Protein AF-A0A7C2L1V1-F1 (afdb_monomer)

pLDDT: mean 82.38, std 18.11, range [38.19, 98.12]

Foldseek 3Di:
DDDDDDDDDDPPPPPPPPDPPVNVVVVVVVVVVVVVVVVVVVVVVVVVVVVVVVVVVVVVVVVVVVVVVVVVVVVVVVVVVVVVVVVVLVVLVVVLVVCVPDPPHCPDPVSVVSVVVSVVSQVVCVVVVHDDDDDPD

Mean predicted aligned error: 13.42 Å

Sequence (137 aa):
MIEREDRPSAERSEELAPVRPAETARALSELAHLTAEVEQLRRELAAEHRRYLRALADFDNYRKRIERELSERVREGVRKVLLDVLQVLDAFEHVLGLEKERTEPATSPTGEALQLIHRQLVRLLEACGVRPYESLG

Secondary structure (DSSP, 8-state):
--------------------HHHHHHHHHHHHHHHHHHHHHHHHHHHHHHHHHHHHHHHHHHHHHHHHHHHHHHHHHHHHHHHHHHHHHHHHHHHHHHHHTSSS-S--HHHHHHHHHHHHHHHHHHHTT--------

Structure (mmCIF, N/CA/C/O backbone):
data_AF-A0A7C2L1V1-F1
#
_entry.id   AF-A0A7C2L1V1-F1
#
loop_
_atom_site.group_PDB
_atom_site.id
_atom_site.type_symbol
_atom_site.label_atom_id
_atom_site.label_alt_id
_atom_site.label_comp_id
_atom_site.label_asym_id
_atom_site.label_entity_id
_atom_site.label_seq_id
_atom_site.pdbx_PDB_ins_code
_atom_site.Cartn_x
_atom_site.Cartn_y
_atom_site.Cartn_z
_atom_site.occupancy
_atom_site.B_iso_or_equiv
_atom_site.auth_seq_id
_atom_site.auth_comp_id
_atom_site.auth_asym_id
_atom_site.auth_atom_id
_atom_site.pdbx_PDB_model_num
ATOM 1 N N . MET A 1 1 ? -86.665 -17.701 40.797 1.00 42.28 1 MET A N 1
ATOM 2 C CA . MET A 1 1 ? -86.710 -19.143 41.118 1.00 42.28 1 MET A CA 1
ATOM 3 C C . MET A 1 1 ? -85.576 -19.771 40.322 1.00 42.28 1 MET A C 1
ATOM 5 O O . MET A 1 1 ? -85.678 -19.821 39.110 1.00 42.28 1 MET A O 1
ATOM 9 N N . ILE A 1 2 ? -84.405 -20.056 40.880 1.00 38.19 2 ILE A N 1
ATOM 10 C CA . ILE A 1 2 ? -84.131 -20.805 42.112 1.00 38.19 2 ILE A CA 1
ATOM 11 C C . ILE A 1 2 ? -82.950 -20.160 42.860 1.00 38.19 2 ILE A C 1
ATOM 13 O O . ILE A 1 2 ? -81.931 -19.834 42.258 1.00 38.19 2 ILE A O 1
ATOM 17 N N . GLU A 1 3 ? -83.135 -19.974 44.164 1.00 43.78 3 GLU A N 1
ATOM 18 C CA . GLU A 1 3 ? -82.124 -19.622 45.164 1.00 43.78 3 GLU A CA 1
ATOM 19 C C . GLU A 1 3 ? -81.178 -20.803 45.404 1.00 43.78 3 GLU A C 1
ATOM 21 O O . GLU A 1 3 ? -81.660 -21.931 45.495 1.00 43.78 3 GLU A O 1
ATOM 26 N N . ARG A 1 4 ? -79.880 -20.540 45.599 1.00 42.12 4 ARG A N 1
ATOM 27 C CA . ARG A 1 4 ? -79.045 -21.233 46.597 1.00 42.12 4 ARG A CA 1
ATOM 28 C C . ARG A 1 4 ? -77.939 -20.294 47.073 1.00 42.12 4 ARG A C 1
ATOM 30 O O . ARG A 1 4 ? -77.013 -19.985 46.329 1.00 42.12 4 ARG A O 1
ATOM 37 N N . GLU A 1 5 ? -78.078 -19.839 48.312 1.00 47.03 5 GLU A N 1
ATOM 38 C CA . GLU A 1 5 ? -76.952 -19.433 49.145 1.00 47.03 5 GLU A CA 1
ATOM 39 C C . GLU A 1 5 ? -76.066 -20.651 49.425 1.00 47.03 5 GLU A C 1
ATOM 41 O O . GLU A 1 5 ? -76.573 -21.717 49.761 1.00 47.03 5 GLU A O 1
ATOM 46 N N . ASP A 1 6 ? -74.754 -20.460 49.323 1.00 41.16 6 ASP A N 1
ATOM 47 C CA . ASP A 1 6 ? -73.776 -21.119 50.190 1.00 41.16 6 ASP A CA 1
ATOM 48 C C . ASP A 1 6 ? -72.521 -20.227 50.232 1.00 41.16 6 ASP A C 1
ATOM 50 O O . ASP A 1 6 ? -71.749 -20.127 49.277 1.00 41.16 6 ASP A O 1
ATOM 54 N N . ARG A 1 7 ? -72.353 -19.495 51.337 1.00 42.66 7 ARG A N 1
ATOM 55 C CA . ARG A 1 7 ? -71.065 -18.920 51.770 1.00 4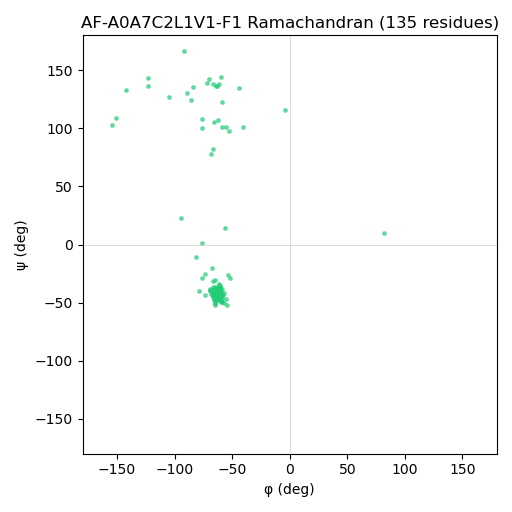2.66 7 ARG A CA 1
ATOM 56 C C . ARG A 1 7 ? -70.398 -19.943 52.707 1.00 42.66 7 ARG A C 1
ATOM 58 O O . ARG A 1 7 ? -71.124 -20.704 53.336 1.00 42.66 7 ARG A O 1
ATOM 65 N N . PRO A 1 8 ? -69.104 -19.831 53.048 1.00 45.28 8 PRO A N 1
ATOM 66 C CA . PRO A 1 8 ? -67.942 -19.370 52.293 1.00 45.28 8 PRO A CA 1
ATOM 67 C C . PRO A 1 8 ? -66.861 -20.479 52.279 1.00 45.28 8 PRO A C 1
ATOM 69 O O . PRO A 1 8 ? -66.557 -21.075 53.311 1.00 45.28 8 PRO A O 1
ATOM 72 N N . SER A 1 9 ? -66.220 -20.762 51.141 1.00 40.91 9 SER A N 1
ATOM 73 C CA . SER A 1 9 ? -65.022 -21.614 51.176 1.00 40.91 9 SER A CA 1
ATOM 74 C C . SER A 1 9 ? -63.865 -20.779 51.708 1.00 40.91 9 SER A C 1
ATOM 76 O O . SER A 1 9 ? -63.320 -19.950 50.985 1.00 40.91 9 SER A O 1
ATOM 78 N N . ALA A 1 10 ? -63.593 -20.991 52.995 1.00 43.19 10 ALA A N 1
ATOM 79 C CA . ALA A 1 10 ? -62.423 -20.610 53.766 1.00 43.19 10 ALA A CA 1
ATOM 80 C C . ALA A 1 10 ? -61.308 -19.950 52.947 1.00 43.19 10 ALA A C 1
ATOM 82 O O . ALA A 1 10 ? -60.665 -20.581 52.103 1.00 43.19 10 ALA A O 1
ATOM 83 N N . GLU A 1 11 ? -61.063 -18.688 53.282 1.00 39.22 11 GLU A N 1
ATOM 84 C CA . GLU A 1 11 ? -59.779 -18.026 53.135 1.00 39.22 11 GLU A CA 1
ATOM 85 C C . GLU A 1 11 ? -58.678 -19.019 53.537 1.00 39.22 11 GLU A C 1
ATOM 87 O O . GLU A 1 11 ? -58.411 -19.255 54.715 1.00 39.22 11 GLU A O 1
ATOM 92 N N . ARG A 1 12 ? -58.022 -19.631 52.546 1.00 41.59 12 ARG A N 1
ATOM 93 C CA . ARG A 1 12 ? -56.638 -20.064 52.710 1.00 41.59 12 ARG A CA 1
ATOM 94 C C . ARG A 1 12 ? -55.832 -18.778 52.798 1.00 41.59 12 ARG A C 1
ATOM 96 O O . ARG A 1 12 ? -55.239 -18.336 51.820 1.00 41.59 12 ARG A O 1
ATOM 103 N N . SER A 1 13 ? -55.876 -18.158 53.970 1.00 42.28 13 SER A N 1
ATOM 104 C CA . SER A 1 13 ? -54.805 -17.293 54.419 1.00 42.28 13 SER A CA 1
ATOM 105 C C . SER A 1 13 ? -53.553 -18.155 54.360 1.00 42.28 13 SER A C 1
ATOM 107 O O . SER A 1 13 ? -53.359 -19.048 55.184 1.00 42.28 13 SER A O 1
ATOM 109 N N . GLU A 1 14 ? -52.757 -17.957 53.311 1.00 47.28 14 GLU A N 1
ATOM 110 C CA . GLU A 1 14 ? -51.334 -18.239 53.365 1.00 47.28 14 GLU A CA 1
ATOM 111 C C . GLU A 1 14 ? -50.826 -17.483 54.586 1.00 47.28 14 GLU A C 1
ATOM 113 O O . GLU A 1 14 ? -50.645 -16.267 54.571 1.00 47.28 14 GLU A O 1
ATOM 118 N N . GLU A 1 15 ? -50.706 -18.204 55.692 1.00 43.44 15 GLU A N 1
ATOM 119 C CA . GLU A 1 15 ? -50.026 -17.739 56.880 1.00 43.44 15 GLU A CA 1
ATOM 120 C C . GLU A 1 15 ? -48.551 -17.611 56.489 1.00 43.44 15 GLU A C 1
ATOM 122 O O . GLU A 1 15 ? -47.744 -18.525 56.659 1.00 43.44 15 GLU A O 1
ATOM 127 N N . LEU A 1 16 ? -48.213 -16.481 55.858 1.00 55.53 16 LEU A N 1
ATOM 128 C CA . LEU A 1 16 ? -46.843 -16.021 55.747 1.00 55.53 16 LEU A CA 1
ATOM 129 C C . LEU A 1 16 ? -46.358 -15.854 57.181 1.00 55.53 16 LEU A C 1
ATOM 131 O O . LEU A 1 16 ? -46.686 -14.877 57.857 1.00 55.53 16 LEU A O 1
ATOM 135 N N . ALA A 1 17 ? -45.600 -16.847 57.644 1.00 58.44 17 ALA A N 1
ATOM 136 C CA . ALA A 1 17 ? -44.848 -16.765 58.879 1.00 58.44 17 ALA A CA 1
ATOM 137 C C . ALA A 1 17 ? -44.160 -15.388 58.943 1.00 58.44 17 ALA A C 1
ATOM 139 O O . ALA A 1 17 ? -43.599 -14.947 57.934 1.00 58.44 17 ALA A O 1
ATOM 140 N N . PRO A 1 18 ? -44.212 -14.682 60.086 1.00 55.50 18 PRO A N 1
ATOM 141 C CA . PRO A 1 18 ? -43.692 -13.329 60.173 1.00 55.50 18 PRO A CA 1
ATOM 142 C C . PRO A 1 18 ? -42.191 -13.367 59.893 1.00 55.50 18 PRO A C 1
ATOM 144 O O . PRO A 1 18 ? -41.406 -13.849 60.713 1.00 55.50 18 PRO A O 1
ATOM 147 N N . VAL A 1 19 ? -41.795 -12.882 58.713 1.00 58.12 19 VAL A N 1
ATOM 148 C CA . VAL A 1 19 ? -40.385 -12.749 58.345 1.00 58.12 19 VAL A CA 1
ATOM 149 C C . VAL A 1 19 ? -39.744 -11.846 59.388 1.00 58.12 19 VAL A C 1
ATOM 151 O O . VAL A 1 19 ? -40.211 -10.729 59.636 1.00 58.12 19 VAL A O 1
ATOM 154 N N . ARG A 1 20 ? -38.704 -12.344 60.058 1.00 73.25 20 ARG A N 1
ATOM 155 C CA . ARG A 1 20 ? -38.081 -11.598 61.150 1.00 73.25 20 ARG A CA 1
ATOM 156 C C . ARG A 1 20 ? -37.483 -10.303 60.583 1.00 73.25 20 ARG A C 1
ATOM 158 O O . ARG A 1 20 ? -36.788 -10.368 59.570 1.00 73.25 20 ARG A O 1
ATOM 165 N N . PRO A 1 21 ? -37.647 -9.142 61.245 1.00 72.56 21 PRO A N 1
ATOM 166 C CA . PRO A 1 21 ? -37.101 -7.858 60.778 1.00 72.56 21 PRO A CA 1
ATOM 167 C C . PRO A 1 21 ? -35.590 -7.883 60.482 1.00 72.56 21 PRO A C 1
ATOM 169 O O . PRO A 1 21 ? -35.089 -7.114 59.668 1.00 72.56 21 PRO A O 1
ATOM 172 N N . ALA A 1 22 ? -34.852 -8.781 61.141 1.00 73.88 22 ALA A N 1
ATOM 173 C CA . ALA A 1 22 ? -33.424 -8.985 60.921 1.00 73.88 22 ALA A CA 1
ATOM 174 C C . ALA A 1 22 ? -33.097 -9.764 59.629 1.00 73.88 22 ALA A C 1
ATOM 176 O O . ALA A 1 22 ? -32.034 -9.558 59.048 1.00 73.88 22 ALA A O 1
ATOM 177 N N . GLU A 1 23 ? -33.985 -10.649 59.172 1.00 75.56 23 GLU A N 1
ATOM 178 C CA . GLU A 1 23 ? -33.811 -11.436 57.942 1.00 75.56 23 GLU A CA 1
ATOM 179 C C . GLU A 1 23 ? -34.136 -10.594 56.703 1.00 75.56 23 GLU A C 1
ATOM 181 O O . GLU A 1 23 ? -33.375 -10.609 55.738 1.00 75.56 23 GLU A O 1
ATOM 186 N N . THR A 1 24 ? -35.185 -9.764 56.763 1.00 78.75 24 THR A N 1
ATOM 187 C CA . THR A 1 24 ? -35.488 -8.784 55.705 1.00 78.75 24 THR A CA 1
ATOM 188 C C . THR A 1 24 ? -34.391 -7.731 55.564 1.00 78.75 24 THR A C 1
ATOM 190 O O . THR A 1 24 ? -33.994 -7.415 54.445 1.00 78.75 24 THR A O 1
ATOM 193 N N . ALA A 1 25 ? -33.846 -7.220 56.672 1.00 82.69 25 ALA A N 1
ATOM 194 C CA . ALA A 1 25 ? -32.745 -6.256 56.636 1.00 82.69 25 ALA A CA 1
ATOM 195 C C . ALA A 1 25 ? -31.465 -6.838 56.005 1.00 82.69 25 ALA A C 1
ATOM 197 O O . ALA A 1 25 ? -30.799 -6.155 55.226 1.00 82.69 25 ALA A O 1
ATOM 198 N N . ARG A 1 26 ? -31.136 -8.108 56.290 1.00 86.19 26 ARG A N 1
ATOM 199 C CA . ARG A 1 26 ? -30.002 -8.806 55.657 1.00 86.19 26 ARG A CA 1
ATOM 200 C C . ARG A 1 26 ? -30.220 -9.018 54.161 1.00 86.19 26 ARG A C 1
ATOM 202 O O . ARG A 1 26 ? -29.340 -8.669 53.382 1.00 86.19 26 ARG A O 1
ATOM 209 N N . ALA A 1 27 ? -31.399 -9.493 53.760 1.00 87.38 27 ALA A N 1
ATOM 210 C CA . ALA A 1 27 ? -31.733 -9.693 52.350 1.00 87.38 27 ALA A CA 1
ATOM 211 C C . ALA A 1 27 ? -31.704 -8.378 51.547 1.00 87.38 27 ALA A C 1
ATOM 213 O O . ALA A 1 27 ? -31.201 -8.345 50.426 1.00 87.38 27 ALA A O 1
ATOM 214 N N . LEU A 1 28 ? -32.182 -7.270 52.127 1.00 89.00 28 LEU A N 1
ATOM 215 C CA . LEU A 1 28 ? -32.101 -5.942 51.505 1.00 89.00 28 LEU A CA 1
ATOM 216 C C . LEU A 1 28 ? -30.653 -5.452 51.368 1.00 89.00 28 LEU A C 1
ATOM 218 O O . LEU A 1 28 ? -30.307 -4.851 50.353 1.00 89.00 28 LEU A O 1
ATOM 222 N N . SER A 1 29 ? -29.803 -5.731 52.360 1.00 91.12 29 SER A N 1
ATOM 223 C CA . SER A 1 29 ? -28.371 -5.412 52.317 1.00 91.12 29 SER A CA 1
ATOM 224 C C . SER A 1 29 ? -27.636 -6.209 51.233 1.00 91.12 29 SER A C 1
ATOM 226 O O . SER A 1 29 ? -26.843 -5.641 50.485 1.00 91.12 29 SER A O 1
ATOM 228 N N . GLU A 1 30 ? -27.907 -7.510 51.113 1.00 92.50 30 GLU A N 1
ATOM 229 C CA . GLU A 1 30 ? -27.347 -8.360 50.053 1.00 92.50 30 GLU A CA 1
ATOM 230 C C . GLU A 1 30 ? -27.827 -7.930 48.665 1.00 92.50 30 GLU A C 1
ATOM 232 O O . GLU A 1 30 ? -27.020 -7.822 47.743 1.00 92.50 30 GLU A O 1
ATOM 237 N N . LEU A 1 31 ? -29.114 -7.600 48.518 1.00 92.75 31 LEU A N 1
ATOM 238 C CA . LEU A 1 31 ? -29.661 -7.080 47.266 1.00 92.75 31 LEU A CA 1
ATOM 239 C C . LEU A 1 31 ? -29.011 -5.740 46.883 1.00 92.75 31 LEU A C 1
ATOM 241 O O . LEU A 1 31 ? -28.674 -5.524 45.718 1.00 92.75 31 LEU A O 1
ATOM 245 N N . ALA A 1 32 ? -28.788 -4.848 47.852 1.00 93.50 32 ALA A N 1
ATOM 246 C CA . ALA A 1 32 ? -28.089 -3.583 47.626 1.00 93.50 32 ALA A CA 1
ATOM 247 C C . ALA A 1 32 ? -26.628 -3.801 47.189 1.00 93.50 32 ALA A C 1
ATOM 249 O O . ALA A 1 32 ? -26.152 -3.129 46.276 1.00 93.50 32 ALA A O 1
ATOM 250 N N . HIS A 1 33 ? -25.930 -4.773 47.783 1.00 94.44 33 HIS A N 1
ATOM 251 C CA . HIS A 1 33 ? -24.572 -5.135 47.374 1.00 94.44 33 HIS A CA 1
ATOM 252 C C . HIS A 1 33 ? -24.534 -5.711 45.951 1.00 94.44 33 HIS A C 1
ATOM 254 O O . HIS A 1 33 ? -23.776 -5.228 45.113 1.00 94.44 33 HIS A O 1
ATOM 260 N N . LEU A 1 34 ? -25.386 -6.697 45.645 1.00 94.94 34 LEU A N 1
ATOM 261 C CA . LEU A 1 34 ? -25.457 -7.313 44.314 1.00 94.94 34 LEU A CA 1
ATOM 262 C C . LEU A 1 34 ? -25.821 -6.296 43.228 1.00 94.94 34 LEU A C 1
ATOM 264 O O . LEU A 1 34 ? -25.265 -6.327 42.134 1.00 94.94 34 LEU A O 1
ATOM 268 N N . THR A 1 35 ? -26.746 -5.377 43.513 1.00 95.12 35 THR A N 1
ATOM 269 C CA . THR A 1 35 ? -27.120 -4.330 42.551 1.00 95.12 35 THR A CA 1
ATOM 270 C C . THR A 1 35 ? -25.976 -3.351 42.304 1.00 95.12 35 THR A C 1
ATOM 272 O O . THR A 1 35 ? -25.739 -2.988 41.152 1.00 95.12 35 THR A O 1
ATOM 275 N N . ALA A 1 36 ? -25.220 -2.977 43.339 1.00 95.88 36 ALA A N 1
ATOM 276 C CA . ALA A 1 36 ? -24.022 -2.157 43.182 1.00 95.88 36 ALA A CA 1
ATOM 277 C C . ALA A 1 36 ? -22.940 -2.867 42.346 1.00 95.88 36 ALA A C 1
ATOM 279 O O . ALA A 1 36 ? -22.366 -2.253 41.445 1.00 95.88 36 ALA A O 1
ATOM 280 N N . GLU A 1 37 ? -22.709 -4.158 42.589 1.00 96.44 37 GLU A N 1
ATOM 281 C CA . GLU A 1 37 ? -21.744 -4.972 41.842 1.00 96.44 37 GLU A CA 1
ATOM 282 C C . GLU A 1 37 ? -22.144 -5.123 40.366 1.00 96.44 37 GLU A C 1
ATOM 284 O O . GLU A 1 37 ? -21.326 -4.904 39.471 1.00 96.44 37 GLU A O 1
ATOM 289 N N . VAL A 1 38 ? -23.423 -5.396 40.085 1.00 97.19 38 VAL A N 1
ATOM 290 C CA . VAL A 1 38 ? -23.952 -5.465 38.713 1.00 97.19 38 VAL A CA 1
ATOM 291 C C . VAL A 1 38 ? -23.777 -4.135 37.984 1.00 97.19 38 VAL A C 1
ATOM 293 O O . VAL A 1 38 ? -23.366 -4.118 36.822 1.00 97.19 38 VAL A O 1
ATOM 296 N N . GLU A 1 39 ? -24.061 -3.012 38.642 1.00 96.88 39 GLU A N 1
ATOM 297 C CA . GLU A 1 39 ? -23.867 -1.691 38.043 1.00 96.88 39 GLU A CA 1
ATOM 298 C C . GLU A 1 39 ? -22.387 -1.378 37.794 1.00 96.88 39 GLU A C 1
ATOM 300 O O . GLU A 1 39 ? -22.048 -0.797 36.760 1.00 96.88 39 GLU A O 1
ATOM 305 N N . GLN A 1 40 ? -21.487 -1.804 38.681 1.00 97.19 40 GLN A N 1
ATOM 306 C CA . GLN A 1 40 ? -20.050 -1.673 38.461 1.00 97.19 40 GLN A CA 1
ATOM 307 C C . GLN A 1 40 ? -19.580 -2.510 37.262 1.00 97.19 40 GLN A C 1
ATOM 309 O O . GLN A 1 40 ? -18.968 -1.959 36.344 1.00 97.19 40 GLN A O 1
ATOM 314 N N . LEU A 1 41 ? -19.947 -3.792 37.200 1.00 97.31 41 LEU A N 1
ATOM 315 C CA . LEU A 1 41 ? -19.610 -4.677 36.080 1.00 97.31 41 LEU A CA 1
ATOM 316 C C . LEU A 1 41 ? -20.161 -4.152 34.747 1.00 97.31 41 LEU A C 1
ATOM 318 O O . LEU A 1 41 ? -19.477 -4.197 33.725 1.00 97.31 41 LEU A O 1
ATOM 322 N N . ARG A 1 42 ? -21.374 -3.584 34.740 1.00 97.06 42 ARG A N 1
ATOM 323 C CA . ARG A 1 42 ? -21.950 -2.937 33.547 1.00 97.06 42 ARG A CA 1
ATOM 324 C C . ARG A 1 42 ? -21.130 -1.735 33.089 1.00 97.06 42 ARG A C 1
ATOM 326 O O . ARG A 1 42 ? -20.937 -1.554 31.885 1.00 97.06 42 ARG A O 1
ATOM 333 N N . ARG A 1 43 ? -20.638 -0.911 34.019 1.00 97.69 43 ARG A N 1
ATOM 334 C CA . ARG A 1 43 ? -19.782 0.243 33.692 1.00 97.69 43 ARG A CA 1
ATOM 335 C C . ARG A 1 43 ? -18.441 -0.200 33.125 1.00 97.69 43 ARG A C 1
ATOM 337 O O . ARG A 1 43 ? -18.003 0.377 32.129 1.00 97.69 43 ARG A O 1
ATOM 344 N N . GLU A 1 44 ? -17.823 -1.210 33.726 1.00 97.50 44 GLU A N 1
ATOM 345 C CA . GLU A 1 44 ? -16.559 -1.792 33.267 1.00 97.50 44 GLU A CA 1
ATOM 346 C C . GLU A 1 44 ? -16.715 -2.407 31.873 1.00 97.50 44 GLU A C 1
ATOM 348 O O . GLU A 1 44 ? -15.960 -2.060 30.965 1.00 97.50 44 GLU A O 1
ATOM 353 N N . LEU A 1 45 ? -17.769 -3.199 31.649 1.00 97.56 45 LEU A N 1
ATOM 354 C CA . LEU A 1 45 ? -18.085 -3.771 30.340 1.00 97.56 45 LEU A CA 1
ATOM 355 C C . LEU A 1 45 ? -18.305 -2.683 29.282 1.00 97.56 45 LEU A C 1
ATOM 357 O O . LEU A 1 45 ? -17.773 -2.767 28.176 1.00 97.56 45 LEU A O 1
ATOM 361 N N . ALA A 1 46 ? -19.056 -1.631 29.615 1.00 97.75 46 ALA A N 1
ATOM 362 C CA . ALA A 1 46 ? -19.279 -0.520 28.699 1.00 97.75 46 ALA A CA 1
ATOM 363 C C . ALA A 1 46 ? -17.981 0.249 28.397 1.00 97.75 46 ALA A C 1
ATOM 365 O O . ALA A 1 46 ? -17.785 0.713 27.272 1.00 97.75 46 ALA A O 1
ATOM 366 N N . ALA A 1 47 ? -17.091 0.403 29.382 1.00 97.69 47 ALA A N 1
ATOM 367 C CA . ALA A 1 47 ? -15.787 1.027 29.191 1.00 97.69 47 ALA A CA 1
ATOM 368 C C . ALA A 1 47 ? -14.886 0.183 28.286 1.00 97.69 47 ALA A C 1
ATOM 370 O O . ALA A 1 47 ? -14.303 0.724 27.343 1.00 97.69 47 ALA A O 1
ATOM 371 N N . GLU A 1 48 ? -14.830 -1.125 28.512 1.00 97.81 48 GLU A N 1
ATOM 372 C CA . GLU A 1 48 ? -14.004 -2.027 27.719 1.00 97.81 48 GLU A CA 1
ATOM 373 C C . GLU A 1 48 ? -14.540 -2.169 26.292 1.00 97.81 48 GLU A C 1
ATOM 375 O O . GLU A 1 48 ? -13.773 -2.092 25.336 1.00 97.81 48 GLU A O 1
ATOM 380 N N . HIS A 1 49 ? -15.863 -2.211 26.111 1.00 97.88 49 HIS A N 1
ATOM 381 C CA . HIS A 1 49 ? -16.475 -2.187 24.784 1.00 97.88 49 HIS A CA 1
ATOM 382 C C . HIS A 1 49 ? -16.129 -0.902 24.013 1.00 97.88 49 HIS A C 1
ATOM 384 O O . HIS A 1 49 ? -15.783 -0.956 22.834 1.00 97.88 49 HIS A O 1
ATOM 390 N N . ARG A 1 50 ? -16.129 0.265 24.676 1.00 97.94 50 ARG A N 1
ATOM 391 C CA . ARG A 1 50 ? -15.674 1.521 24.050 1.00 97.94 50 ARG A CA 1
ATOM 392 C C . ARG A 1 50 ? -14.201 1.467 23.638 1.00 97.94 50 ARG A C 1
ATOM 394 O O . ARG A 1 50 ? -13.856 1.984 22.576 1.00 97.94 50 ARG A O 1
ATOM 401 N N . ARG A 1 51 ? -13.330 0.868 24.459 1.00 97.81 51 ARG A N 1
ATOM 402 C CA . ARG A 1 51 ? -11.901 0.696 24.136 1.00 97.81 51 ARG A CA 1
ATOM 403 C C . ARG A 1 51 ? -11.713 -0.258 22.963 1.00 97.81 51 ARG A C 1
ATOM 405 O O . ARG A 1 51 ? -10.958 0.066 22.052 1.00 97.81 51 ARG A O 1
ATOM 412 N N . TYR A 1 52 ? -12.454 -1.362 22.947 1.00 98.12 52 TYR A N 1
ATOM 413 C CA . TYR A 1 52 ? -12.459 -2.328 21.856 1.00 98.12 52 TYR A CA 1
ATOM 414 C C . TYR A 1 52 ? -12.867 -1.688 20.523 1.00 98.12 52 TYR A C 1
ATOM 416 O O . TYR A 1 52 ? -12.141 -1.807 19.540 1.00 98.12 52 TYR A O 1
ATOM 424 N N . LEU A 1 53 ? -13.971 -0.933 20.495 1.00 98.06 53 LEU A N 1
ATOM 425 C CA . LEU A 1 53 ? -14.421 -0.247 19.279 1.00 98.06 53 LEU A CA 1
ATOM 426 C C . LEU A 1 53 ? -13.395 0.770 18.768 1.00 98.06 53 LEU A C 1
ATOM 428 O O . LEU A 1 53 ? -13.191 0.889 17.561 1.00 98.06 53 LEU A O 1
ATOM 432 N N . ARG A 1 54 ? -12.720 1.485 19.677 1.00 97.94 54 ARG A N 1
ATOM 433 C CA . ARG A 1 54 ? -11.640 2.403 19.301 1.00 97.94 54 ARG A CA 1
ATOM 434 C C . ARG A 1 54 ? -10.451 1.653 18.705 1.00 97.94 54 ARG A C 1
ATOM 436 O O . ARG A 1 54 ? -9.988 2.035 17.640 1.00 97.94 54 ARG A O 1
ATOM 443 N N . ALA A 1 55 ? -10.014 0.567 19.340 1.00 97.88 55 ALA A N 1
ATOM 444 C CA . ALA A 1 55 ? -8.916 -0.254 18.836 1.00 97.88 55 ALA A CA 1
ATOM 445 C C . ALA A 1 55 ? -9.229 -0.849 17.453 1.00 97.88 55 ALA A C 1
ATOM 447 O O . ALA A 1 55 ? -8.362 -0.873 16.581 1.00 97.88 55 ALA A O 1
ATOM 448 N N . LEU A 1 56 ? -10.475 -1.273 17.226 1.00 97.88 56 LEU A N 1
ATOM 449 C CA . LEU A 1 56 ? -10.927 -1.755 15.923 1.00 97.88 56 LEU A CA 1
ATOM 450 C C . LEU A 1 56 ? -10.863 -0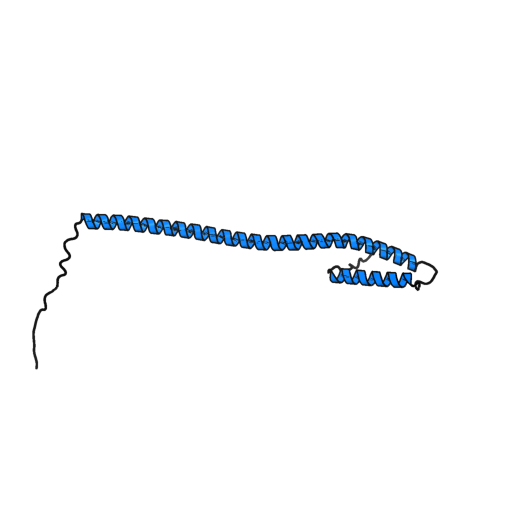.648 14.858 1.00 97.88 56 LEU A C 1
ATOM 452 O O . LEU A 1 56 ? -10.352 -0.875 13.763 1.00 97.88 56 LEU A O 1
ATOM 456 N N . ALA A 1 57 ? -11.315 0.562 15.194 1.00 98.12 57 ALA A N 1
ATOM 457 C CA . ALA A 1 57 ? -11.226 1.713 14.298 1.00 98.12 57 ALA A CA 1
ATOM 458 C C . ALA A 1 57 ? -9.767 2.101 13.991 1.00 98.12 57 ALA A C 1
ATOM 460 O O . ALA A 1 57 ? -9.429 2.384 12.840 1.00 98.12 57 ALA A O 1
ATOM 461 N N . ASP A 1 58 ? -8.889 2.078 14.996 1.00 98.00 58 ASP A N 1
ATOM 462 C CA . ASP A 1 58 ? -7.459 2.348 14.830 1.00 98.00 58 ASP A CA 1
ATOM 463 C C . ASP A 1 58 ? -6.798 1.305 13.920 1.00 98.00 58 ASP A C 1
ATOM 465 O O . ASP A 1 58 ? -5.998 1.657 13.050 1.00 98.00 58 ASP A O 1
ATOM 469 N N . PHE A 1 59 ? -7.181 0.033 14.058 1.00 98.12 59 PHE A N 1
ATOM 470 C CA . PHE A 1 59 ? -6.709 -1.044 13.192 1.00 98.12 59 PHE A CA 1
ATOM 471 C C . PHE A 1 59 ? -7.164 -0.863 11.739 1.00 98.12 59 PHE A C 1
ATOM 473 O O . PHE A 1 59 ? -6.353 -0.981 10.819 1.00 98.12 59 PHE A O 1
ATOM 480 N N . ASP A 1 60 ? -8.429 -0.510 11.510 1.00 98.06 60 ASP A N 1
ATOM 481 C CA . ASP A 1 60 ? -8.933 -0.233 10.163 1.00 98.06 60 ASP A CA 1
ATOM 482 C C . ASP A 1 60 ? -8.235 0.969 9.514 1.00 98.06 60 ASP A C 1
ATOM 484 O O . ASP A 1 60 ? -7.898 0.938 8.324 1.00 98.06 60 ASP A O 1
ATOM 488 N N . ASN A 1 61 ? -7.975 2.021 10.292 1.00 97.88 61 ASN A N 1
ATOM 489 C CA . ASN A 1 61 ? -7.209 3.177 9.835 1.00 97.88 61 ASN A CA 1
ATOM 490 C C . ASN A 1 61 ? -5.766 2.794 9.494 1.00 97.88 61 ASN A C 1
ATOM 492 O O . ASN A 1 61 ? -5.254 3.192 8.445 1.00 97.88 61 ASN A O 1
ATOM 496 N N . TYR A 1 62 ? -5.124 1.989 10.343 1.00 97.94 62 TYR A N 1
ATOM 497 C CA . TYR A 1 62 ? -3.780 1.476 10.104 1.00 97.94 62 TYR A CA 1
ATOM 498 C C . TYR A 1 62 ? -3.716 0.643 8.821 1.00 97.94 62 TYR A C 1
ATOM 500 O O . TYR A 1 62 ? -2.873 0.915 7.968 1.00 97.94 62 TYR A O 1
ATOM 508 N N . ARG A 1 63 ? -4.637 -0.308 8.630 1.00 98.06 63 ARG A N 1
ATOM 509 C CA . ARG A 1 63 ? -4.693 -1.149 7.427 1.00 98.06 63 ARG A CA 1
ATOM 510 C C . ARG A 1 63 ? -4.807 -0.307 6.156 1.00 98.06 63 ARG A C 1
ATOM 512 O O . ARG A 1 63 ? -3.994 -0.461 5.249 1.00 98.06 63 ARG A O 1
ATOM 519 N N . LY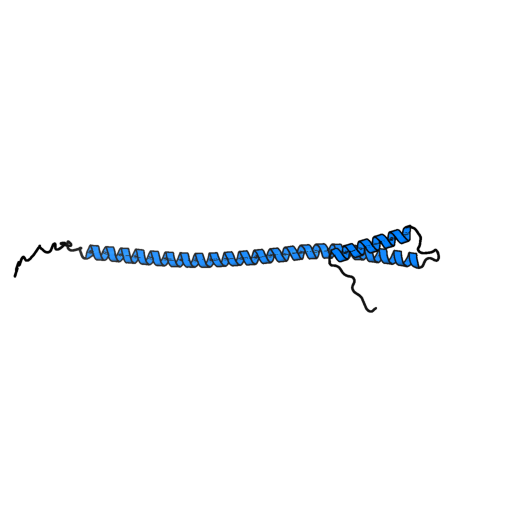S A 1 64 ? -5.750 0.643 6.121 1.00 97.62 64 LYS A N 1
ATOM 520 C CA . LYS A 1 64 ? -5.922 1.565 4.982 1.00 97.62 64 LYS A CA 1
ATOM 521 C C . LYS A 1 64 ? -4.675 2.411 4.730 1.00 97.62 64 LYS A C 1
ATOM 523 O O . LYS A 1 64 ? -4.351 2.696 3.580 1.00 97.62 64 LYS A O 1
ATOM 528 N N . ARG A 1 65 ? -3.981 2.837 5.790 1.00 97.94 65 ARG A N 1
ATOM 529 C CA . ARG A 1 65 ? -2.725 3.585 5.666 1.00 97.94 65 ARG A CA 1
ATOM 530 C C . ARG A 1 65 ? -1.629 2.721 5.045 1.00 97.94 65 ARG A C 1
ATOM 532 O O . ARG A 1 65 ? -1.000 3.161 4.092 1.00 97.94 65 ARG A O 1
ATOM 539 N N . ILE A 1 66 ? -1.444 1.496 5.530 1.00 98.00 66 ILE A N 1
ATOM 540 C CA . ILE A 1 66 ? -0.424 0.577 5.011 1.00 98.00 66 ILE A CA 1
ATOM 541 C C . ILE A 1 66 ? -0.688 0.203 3.550 1.00 98.00 66 ILE A C 1
ATOM 543 O O . ILE A 1 66 ? 0.248 0.191 2.756 1.00 98.00 66 ILE A O 1
ATOM 547 N N . GLU A 1 67 ? -1.943 -0.041 3.165 1.00 97.06 67 GLU A N 1
ATOM 548 C CA . GLU A 1 67 ? -2.306 -0.294 1.762 1.00 97.06 67 GLU A CA 1
ATOM 549 C C . GLU A 1 67 ? -1.889 0.875 0.850 1.00 97.06 67 GLU A C 1
ATOM 551 O O . GLU A 1 67 ? -1.303 0.661 -0.216 1.00 97.06 67 GLU A O 1
ATOM 556 N N . ARG A 1 68 ? -2.122 2.120 1.288 1.00 97.06 68 ARG A N 1
ATOM 557 C CA . ARG A 1 68 ? -1.699 3.322 0.552 1.00 97.06 68 ARG A CA 1
ATOM 558 C C . ARG A 1 68 ? -0.182 3.428 0.477 1.00 97.06 68 ARG A C 1
ATOM 560 O O . ARG A 1 68 ? 0.341 3.523 -0.630 1.00 97.06 68 ARG A O 1
ATOM 567 N N . GLU A 1 69 ? 0.511 3.332 1.610 1.00 97.31 69 GLU A N 1
ATOM 568 C CA . GLU A 1 69 ? 1.976 3.415 1.669 1.00 97.31 69 GLU A CA 1
ATOM 569 C C . GLU A 1 69 ? 2.642 2.352 0.787 1.00 97.31 69 GLU A C 1
ATOM 571 O O . GLU A 1 69 ? 3.602 2.643 0.077 1.00 97.31 69 GLU A O 1
ATOM 576 N N . LEU A 1 70 ? 2.125 1.120 0.781 1.00 96.94 70 LEU A N 1
ATOM 577 C CA . LEU A 1 70 ? 2.644 0.060 -0.078 1.00 96.94 70 LEU A CA 1
ATOM 578 C C . LEU A 1 70 ? 2.437 0.398 -1.559 1.00 96.94 70 LEU A C 1
ATOM 580 O O . LEU A 1 70 ? 3.370 0.277 -2.353 1.00 96.94 70 LEU A O 1
ATOM 584 N N . SER A 1 71 ? 1.243 0.872 -1.927 1.00 96.00 71 SER A N 1
ATOM 585 C CA . SER A 1 71 ? 0.951 1.288 -3.303 1.00 96.00 71 SER A CA 1
ATOM 586 C C . SER A 1 71 ? 1.838 2.448 -3.772 1.00 96.00 71 SER A C 1
ATOM 588 O O . SER A 1 71 ? 2.197 2.523 -4.947 1.00 96.00 71 SER A O 1
ATOM 590 N N . GLU A 1 72 ? 2.190 3.359 -2.866 1.00 96.44 72 GLU A N 1
ATOM 591 C CA . GLU A 1 72 ? 3.073 4.493 -3.135 1.00 96.44 72 GLU A CA 1
ATOM 592 C C . GLU A 1 72 ? 4.522 4.032 -3.281 1.00 96.44 72 GLU A C 1
ATOM 594 O O . GLU A 1 72 ? 5.182 4.4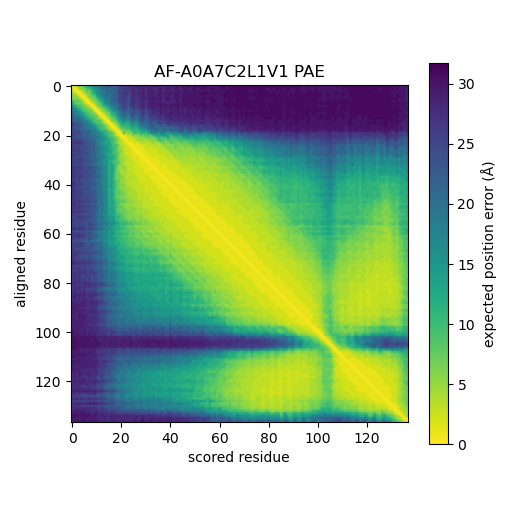19 -4.240 1.00 96.44 72 GLU A O 1
ATOM 599 N N . ARG A 1 73 ? 4.998 3.130 -2.413 1.00 96.50 73 ARG A N 1
ATOM 600 C CA . ARG A 1 73 ? 6.343 2.540 -2.524 1.00 96.50 73 ARG A CA 1
ATOM 601 C C . ARG A 1 73 ? 6.539 1.787 -3.834 1.00 96.50 73 ARG A C 1
ATOM 603 O O . ARG A 1 73 ? 7.585 1.928 -4.459 1.00 96.50 73 ARG A O 1
ATOM 610 N N . VAL A 1 74 ? 5.540 1.011 -4.262 1.00 95.12 74 VAL A N 1
ATOM 611 C CA . VAL A 1 74 ? 5.584 0.315 -5.557 1.00 95.12 74 VAL A CA 1
ATOM 612 C C . VAL A 1 74 ? 5.652 1.327 -6.699 1.00 95.12 74 VAL A C 1
ATOM 614 O O . VAL A 1 74 ? 6.514 1.204 -7.567 1.00 95.12 74 VAL A O 1
ATOM 617 N N . ARG A 1 75 ? 4.797 2.360 -6.679 1.00 93.12 75 ARG A N 1
ATOM 618 C CA . ARG A 1 75 ? 4.808 3.425 -7.694 1.00 93.12 75 ARG A CA 1
ATOM 619 C C . ARG A 1 75 ? 6.142 4.166 -7.750 1.00 93.12 75 ARG A C 1
ATOM 621 O O . ARG A 1 75 ? 6.637 4.420 -8.842 1.00 93.12 75 ARG A O 1
ATOM 628 N N . GLU A 1 76 ? 6.739 4.464 -6.603 1.00 95.44 76 GLU A N 1
ATOM 629 C CA . GLU A 1 76 ? 8.044 5.120 -6.517 1.00 95.44 76 GLU A CA 1
ATOM 630 C C . GLU A 1 76 ? 9.173 4.227 -7.052 1.00 95.44 76 GLU A C 1
ATOM 632 O O . GLU A 1 76 ? 10.038 4.692 -7.792 1.00 95.44 76 GLU A O 1
ATOM 637 N N . GLY A 1 77 ? 9.146 2.927 -6.744 1.00 94.69 77 GLY A N 1
ATOM 638 C CA . GLY A 1 77 ? 10.098 1.963 -7.300 1.00 94.69 77 GLY A CA 1
ATOM 639 C C . GLY A 1 77 ? 10.016 1.882 -8.825 1.00 94.69 77 GLY A C 1
ATOM 640 O O . GLY A 1 77 ? 11.035 1.989 -9.504 1.00 94.69 77 GLY A O 1
ATOM 641 N N . VAL A 1 78 ? 8.799 1.771 -9.366 1.00 93.38 78 VAL A N 1
ATOM 642 C CA . VAL A 1 78 ? 8.557 1.768 -10.818 1.00 93.38 78 VAL A CA 1
ATOM 643 C C . VAL A 1 78 ? 9.008 3.086 -11.451 1.00 93.38 78 VAL A C 1
ATOM 645 O O . VAL A 1 78 ? 9.697 3.062 -12.467 1.00 93.38 78 VAL A O 1
ATOM 648 N N . ARG A 1 79 ? 8.697 4.232 -10.831 1.00 93.56 79 ARG A N 1
ATOM 649 C CA . ARG A 1 79 ? 9.138 5.558 -11.293 1.00 93.56 79 ARG A CA 1
ATOM 650 C C . ARG A 1 79 ? 10.658 5.631 -11.441 1.00 93.56 79 ARG A C 1
ATOM 652 O O . ARG A 1 79 ? 11.120 6.109 -12.469 1.00 93.56 79 ARG A O 1
ATOM 659 N N . LYS A 1 80 ? 11.427 5.169 -10.450 1.00 95.00 80 LYS A N 1
ATOM 660 C CA . LYS A 1 80 ? 12.900 5.205 -10.506 1.00 95.00 80 LYS A CA 1
ATOM 661 C C . LYS A 1 80 ? 13.446 4.418 -11.691 1.00 95.00 80 LYS A C 1
ATOM 663 O O . LYS A 1 80 ? 14.224 4.957 -12.464 1.00 95.00 80 LYS A O 1
ATOM 668 N N . VAL A 1 81 ? 12.965 3.190 -11.877 1.00 94.44 81 VAL A N 1
ATOM 669 C CA . VAL A 1 81 ? 13.377 2.350 -13.012 1.00 94.44 81 VAL A CA 1
ATOM 670 C C . VAL A 1 81 ? 13.006 3.006 -14.343 1.00 94.44 81 VAL A C 1
ATOM 672 O O . VAL A 1 81 ? 13.813 3.019 -15.266 1.00 94.44 81 VAL A O 1
ATOM 675 N N . LEU A 1 82 ? 11.809 3.590 -14.449 1.00 93.12 82 LEU A N 1
ATOM 676 C CA . LEU A 1 82 ? 11.380 4.285 -15.664 1.00 93.12 82 LEU A CA 1
ATOM 677 C C . LEU A 1 82 ? 12.254 5.505 -15.981 1.00 93.12 82 LEU A C 1
ATOM 679 O O . LEU A 1 82 ? 12.546 5.730 -17.148 1.00 93.12 82 LEU A O 1
ATOM 683 N N . LEU A 1 83 ? 12.700 6.264 -14.975 1.00 93.12 83 LEU A N 1
ATOM 684 C CA . LEU A 1 83 ? 13.617 7.392 -15.180 1.00 93.12 83 LEU A CA 1
ATOM 685 C C . LEU A 1 83 ? 14.963 6.943 -15.763 1.00 93.12 83 LEU A C 1
ATOM 687 O O . LEU A 1 83 ? 15.484 7.605 -16.658 1.00 93.12 83 LEU A O 1
ATOM 691 N N . ASP A 1 84 ? 15.499 5.814 -15.306 1.00 93.19 84 ASP A N 1
ATOM 692 C CA . ASP A 1 84 ? 16.742 5.261 -15.853 1.00 93.19 84 ASP A CA 1
ATOM 693 C C . ASP A 1 84 ? 16.538 4.742 -17.287 1.00 93.19 84 ASP A C 1
ATOM 695 O O . ASP A 1 84 ? 17.376 4.962 -18.161 1.00 93.19 84 ASP A O 1
ATOM 699 N N . VAL A 1 85 ? 15.393 4.107 -17.567 1.00 91.81 85 VAL A N 1
ATOM 700 C CA . VAL A 1 85 ? 15.030 3.666 -18.926 1.00 91.81 85 VAL A CA 1
ATOM 701 C C . VAL A 1 85 ? 14.878 4.853 -19.881 1.00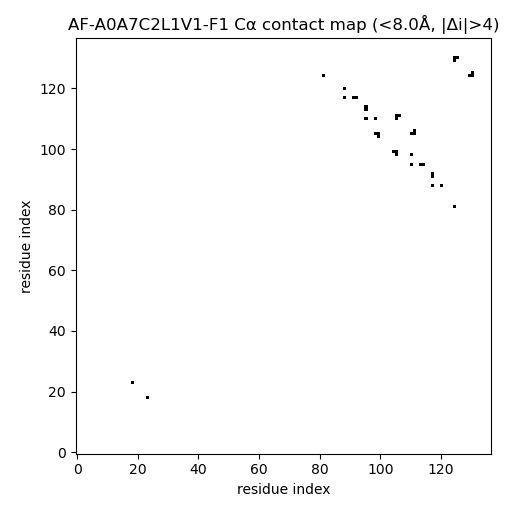 91.81 85 VAL A C 1
ATOM 703 O O . VAL A 1 85 ? 15.292 4.750 -21.035 1.00 91.81 85 VAL A O 1
ATOM 706 N N . LEU A 1 86 ? 14.328 5.981 -19.422 1.00 91.19 86 LEU A N 1
ATOM 707 C CA . LEU A 1 86 ? 14.211 7.195 -20.235 1.00 91.19 86 LEU A CA 1
ATOM 708 C C . LEU A 1 86 ? 15.583 7.735 -20.658 1.00 91.19 86 LEU A C 1
ATOM 710 O O . LEU A 1 86 ? 15.749 8.072 -21.821 1.00 91.19 86 LEU A O 1
ATOM 714 N N . GLN A 1 87 ? 16.596 7.709 -19.786 1.00 91.12 87 GLN A N 1
ATOM 715 C CA . GLN A 1 87 ? 17.959 8.115 -20.171 1.00 91.12 87 GLN A CA 1
ATOM 716 C C . GLN A 1 87 ? 18.528 7.244 -21.304 1.00 91.12 87 GLN A C 1
ATOM 718 O O . GLN A 1 87 ? 19.237 7.732 -22.184 1.00 91.12 87 GLN A O 1
ATOM 723 N N . VAL A 1 88 ? 18.212 5.944 -21.299 1.00 89.88 88 VAL A N 1
ATOM 724 C CA . VAL A 1 88 ? 18.607 5.026 -22.377 1.00 89.88 88 VAL A CA 1
ATOM 725 C C . VAL A 1 88 ? 17.842 5.335 -23.665 1.00 89.88 88 VAL A C 1
ATOM 727 O O . VAL A 1 88 ? 18.435 5.293 -24.743 1.00 89.88 88 VAL A O 1
ATOM 730 N N . LEU A 1 89 ? 16.549 5.663 -23.565 1.00 90.38 89 LEU A N 1
ATOM 731 C CA . LEU A 1 89 ? 15.743 6.096 -24.707 1.00 90.38 89 LEU A CA 1
ATOM 732 C C . LEU A 1 89 ? 16.301 7.386 -25.326 1.00 90.38 89 LEU A C 1
ATOM 734 O O . LEU A 1 89 ? 16.481 7.422 -26.539 1.00 90.38 89 LEU A O 1
ATOM 738 N N . ASP A 1 90 ? 16.662 8.383 -24.518 1.00 89.50 90 ASP A N 1
ATOM 739 C CA . ASP A 1 90 ? 17.244 9.644 -24.996 1.00 89.50 90 ASP A CA 1
ATOM 740 C C . ASP A 1 90 ? 18.557 9.401 -25.763 1.00 89.50 90 ASP A C 1
ATOM 742 O O . ASP A 1 90 ? 18.771 9.927 -26.858 1.00 89.50 90 ASP A O 1
ATOM 746 N N . ALA A 1 91 ? 19.436 8.542 -25.231 1.00 88.25 91 ALA A N 1
ATOM 747 C CA . ALA A 1 91 ? 20.668 8.151 -25.916 1.00 88.25 91 ALA A CA 1
ATOM 748 C C . ALA A 1 91 ? 20.386 7.415 -27.239 1.00 88.25 91 ALA A C 1
ATOM 750 O O . ALA A 1 91 ? 21.084 7.617 -28.236 1.00 88.25 91 ALA A O 1
ATOM 751 N N . PHE A 1 92 ? 19.350 6.576 -27.268 1.00 86.69 92 PHE A N 1
ATOM 752 C CA . PHE A 1 92 ? 18.924 5.862 -28.467 1.00 86.69 92 PHE A CA 1
ATOM 753 C C . PHE A 1 92 ? 18.384 6.814 -29.542 1.00 86.69 92 PHE A C 1
ATOM 755 O O . PHE A 1 92 ? 18.734 6.683 -30.716 1.00 86.69 92 PHE A O 1
ATOM 762 N N . GLU A 1 93 ? 17.571 7.795 -29.151 1.00 86.94 93 GLU A N 1
ATOM 763 C CA . GLU A 1 93 ? 17.062 8.842 -30.040 1.00 86.94 93 GLU A CA 1
ATOM 764 C C . GLU A 1 93 ? 18.192 9.704 -30.607 1.00 86.94 93 GLU A C 1
ATOM 766 O O . GLU A 1 93 ? 18.176 10.021 -31.798 1.00 86.94 93 GLU A O 1
ATOM 771 N N . HIS A 1 94 ? 19.212 10.007 -29.799 1.00 87.56 94 HIS A N 1
ATOM 772 C CA . HIS A 1 94 ? 20.408 10.708 -30.260 1.00 87.56 94 HIS A CA 1
ATOM 773 C C . HIS A 1 94 ? 21.135 9.927 -31.366 1.00 87.56 94 HIS A C 1
ATOM 775 O O . HIS A 1 94 ? 21.407 10.475 -32.434 1.00 87.56 94 HIS A O 1
ATOM 781 N N . VAL A 1 95 ? 21.394 8.630 -31.159 1.00 85.38 95 VAL A N 1
ATOM 782 C CA . VAL A 1 95 ? 22.022 7.764 -32.178 1.00 85.38 95 VAL A CA 1
ATOM 783 C C . VAL A 1 95 ? 21.161 7.677 -33.440 1.00 85.38 95 VAL A C 1
ATOM 785 O O . VAL A 1 95 ? 21.683 7.760 -34.552 1.00 85.38 95 VAL A O 1
ATOM 788 N N . LEU A 1 96 ? 19.839 7.565 -33.285 1.00 83.25 96 LEU A N 1
ATOM 789 C CA . LEU A 1 96 ? 18.900 7.562 -34.405 1.00 83.25 96 LEU A CA 1
ATOM 790 C C . LEU A 1 96 ? 18.949 8.878 -35.203 1.00 83.25 96 LEU A C 1
ATOM 792 O O . LEU A 1 96 ? 18.804 8.857 -36.425 1.00 83.25 96 LEU A O 1
ATOM 796 N N . GLY A 1 97 ? 19.131 10.015 -34.527 1.00 82.56 97 GLY A N 1
ATOM 797 C CA . GLY A 1 97 ? 19.316 11.327 -35.148 1.00 82.56 97 GLY A CA 1
ATOM 798 C C . GLY A 1 97 ? 20.590 11.396 -35.988 1.00 82.56 97 GLY A C 1
ATOM 799 O O . GLY A 1 97 ? 20.524 11.763 -37.159 1.00 82.56 97 GLY A O 1
ATOM 800 N N . LEU A 1 98 ? 21.717 10.938 -35.436 1.00 82.31 98 LEU A N 1
ATOM 801 C CA . LEU A 1 98 ? 23.003 10.900 -36.143 1.00 82.31 98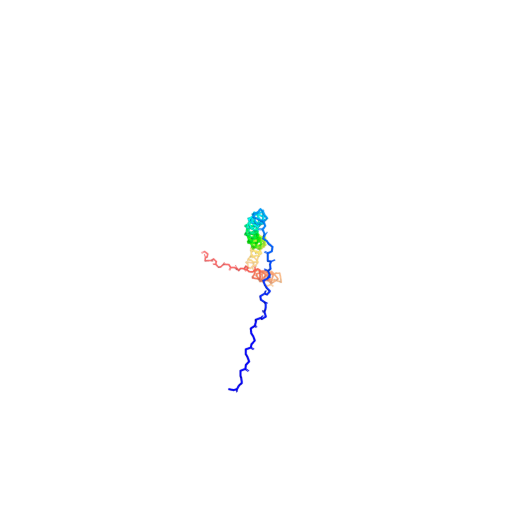 LEU A CA 1
ATOM 802 C C . LEU A 1 98 ? 22.964 10.012 -37.397 1.00 82.31 98 LEU A C 1
ATOM 804 O O . LEU A 1 98 ? 23.555 10.359 -38.416 1.00 82.31 98 LEU A O 1
ATOM 808 N N . GLU A 1 99 ? 22.254 8.881 -37.355 1.00 73.25 99 GLU A N 1
ATOM 809 C CA . GLU A 1 99 ? 22.071 8.008 -38.525 1.00 73.25 99 GLU A CA 1
ATOM 810 C C . GLU A 1 99 ? 21.237 8.674 -39.634 1.00 73.25 99 GLU A C 1
ATOM 812 O O . GLU A 1 99 ? 21.487 8.427 -40.811 1.00 73.25 99 GLU A O 1
ATOM 817 N N . LYS A 1 100 ? 20.281 9.550 -39.291 1.00 70.94 100 LYS A N 1
ATOM 818 C CA . LYS A 1 100 ? 19.485 10.306 -40.279 1.00 70.94 100 LYS A CA 1
ATOM 819 C C . LYS A 1 100 ? 20.276 11.424 -40.963 1.00 70.94 100 LYS A C 1
ATOM 821 O O . LYS A 1 100 ? 19.919 11.811 -42.071 1.00 70.94 100 LYS A O 1
ATOM 826 N N . GLU A 1 101 ? 21.310 11.950 -40.310 1.00 72.50 101 GLU A N 1
ATOM 827 C CA . GLU A 1 101 ? 22.190 12.998 -40.850 1.00 72.50 101 GLU A CA 1
ATOM 828 C C . GLU A 1 101 ? 23.277 12.445 -41.790 1.00 72.50 101 GLU A C 1
ATOM 830 O O . GLU A 1 101 ? 23.953 13.210 -42.481 1.00 72.50 101 GLU A O 1
ATOM 835 N N . ARG A 1 102 ? 23.452 11.117 -41.848 1.00 71.25 102 ARG A N 1
ATOM 836 C CA . ARG A 1 102 ? 24.396 10.469 -42.765 1.00 71.25 102 ARG A CA 1
ATOM 837 C C . ARG A 1 102 ? 23.892 10.543 -44.210 1.00 71.25 102 ARG A C 1
ATOM 839 O O . ARG A 1 102 ? 22.719 10.341 -44.495 1.00 71.25 102 ARG A O 1
ATOM 846 N N . THR A 1 103 ? 24.814 10.817 -45.135 1.00 57.75 103 THR A N 1
ATOM 847 C CA . THR A 1 103 ? 24.540 11.015 -46.572 1.00 57.75 103 THR A CA 1
ATOM 848 C C . THR A 1 103 ? 24.078 9.740 -47.289 1.00 57.75 103 THR A C 1
ATOM 850 O O . THR A 1 103 ? 23.480 9.817 -48.361 1.00 57.75 103 THR A O 1
ATOM 853 N N . GLU A 1 104 ? 24.348 8.564 -46.719 1.00 61.06 104 GLU A N 1
ATOM 854 C CA . GLU A 1 104 ? 23.815 7.298 -47.223 1.00 61.06 104 GLU A CA 1
ATOM 855 C C . GLU A 1 104 ? 22.409 7.062 -46.661 1.00 61.06 104 GLU A C 1
ATOM 857 O O . GLU A 1 104 ? 22.171 7.312 -45.479 1.00 61.06 104 GLU A O 1
ATOM 862 N N . PRO A 1 105 ? 21.451 6.624 -47.494 1.00 53.78 105 PRO A N 1
ATOM 863 C CA . PRO A 1 105 ? 20.043 6.699 -47.152 1.00 53.78 105 PRO A CA 1
ATOM 864 C C . PRO A 1 105 ? 19.739 5.866 -45.903 1.00 53.78 105 PRO A C 1
ATOM 866 O O . PRO A 1 105 ? 20.184 4.726 -45.780 1.00 53.78 105 PRO A O 1
ATOM 869 N N . ALA A 1 106 ? 18.905 6.429 -45.024 1.00 55.56 106 ALA A N 1
ATOM 870 C CA . ALA A 1 106 ? 18.379 5.868 -43.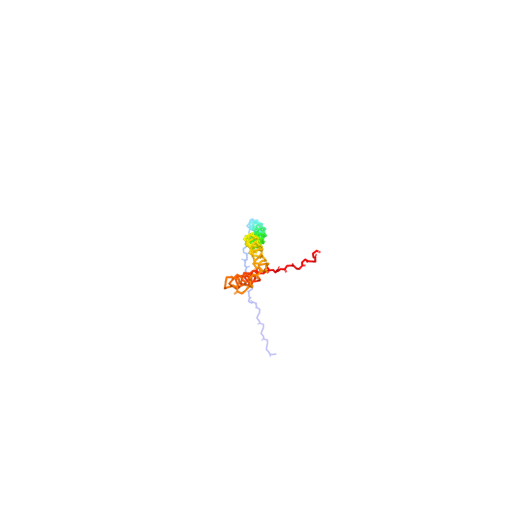772 1.00 55.56 106 ALA A CA 1
ATOM 871 C C . ALA A 1 106 ? 17.627 4.510 -43.896 1.00 55.56 106 ALA A C 1
ATOM 873 O O . ALA A 1 106 ? 16.938 4.091 -42.969 1.00 55.56 106 ALA A O 1
ATOM 874 N N . THR A 1 107 ? 17.760 3.828 -45.034 1.00 58.44 107 THR A N 1
ATOM 875 C CA . THR A 1 107 ? 17.291 2.484 -45.410 1.00 58.44 107 THR A CA 1
ATOM 876 C C . THR A 1 107 ? 18.352 1.398 -45.185 1.00 58.44 107 THR A C 1
ATOM 878 O O . THR A 1 107 ? 18.317 0.344 -45.821 1.00 58.44 107 THR A O 1
ATOM 881 N N . SER A 1 108 ? 19.330 1.621 -44.301 1.00 70.69 108 SER A N 1
ATOM 882 C CA . SER A 1 108 ? 20.146 0.502 -43.825 1.00 70.69 108 SER A CA 1
ATOM 883 C C . SER A 1 108 ? 19.246 -0.428 -42.984 1.00 70.69 108 SER A C 1
ATOM 885 O O . SER A 1 108 ? 18.450 0.067 -42.179 1.00 70.69 108 SER A O 1
ATOM 887 N N . PRO A 1 109 ? 19.347 -1.767 -43.114 1.00 74.81 109 PRO A N 1
ATOM 888 C CA . PRO A 1 109 ? 18.577 -2.709 -42.289 1.00 74.81 109 PRO A CA 1
ATOM 889 C C . PRO A 1 109 ? 18.713 -2.434 -40.781 1.00 74.81 109 PRO A C 1
ATOM 891 O O . PRO A 1 109 ? 17.797 -2.679 -39.996 1.00 74.81 109 PRO A O 1
ATOM 894 N N . THR A 1 110 ? 19.856 -1.873 -40.383 1.00 77.62 110 THR A N 1
ATOM 895 C CA . THR A 1 110 ? 20.157 -1.427 -39.023 1.00 77.62 110 THR A CA 1
ATOM 896 C C . THR A 1 110 ? 19.297 -0.235 -38.592 1.00 77.62 110 THR A C 1
ATOM 898 O O . THR A 1 110 ? 18.770 -0.245 -37.482 1.00 77.62 110 THR A O 1
ATOM 901 N N . GLY A 1 111 ? 19.111 0.770 -39.455 1.00 78.38 111 GLY A N 1
ATOM 902 C CA . GLY A 1 111 ? 18.277 1.942 -39.173 1.00 78.38 111 GLY A CA 1
ATOM 903 C C . GLY A 1 111 ? 16.798 1.587 -38.997 1.00 78.38 111 GLY A C 1
ATOM 904 O O . GLY A 1 111 ? 16.151 2.059 -38.060 1.00 78.38 111 GLY A O 1
ATOM 905 N N . GLU A 1 112 ? 16.270 0.693 -39.836 1.00 81.12 112 GLU A N 1
ATOM 906 C CA . GLU A 1 112 ? 14.894 0.190 -39.712 1.00 81.12 112 GLU A CA 1
ATOM 907 C C . GLU A 1 112 ? 14.681 -0.611 -38.418 1.00 81.12 112 GLU A C 1
ATOM 909 O O . GLU A 1 112 ? 13.670 -0.425 -37.730 1.00 81.12 112 GLU A O 1
ATOM 914 N N . ALA A 1 113 ? 15.650 -1.457 -38.048 1.00 83.25 113 ALA A N 1
ATOM 915 C CA . ALA A 1 113 ? 15.628 -2.195 -36.788 1.00 83.25 113 ALA A CA 1
ATOM 916 C C . ALA A 1 113 ? 15.662 -1.250 -35.575 1.00 83.25 113 ALA A C 1
ATOM 918 O O . ALA A 1 113 ? 14.887 -1.433 -34.633 1.00 83.25 113 ALA A O 1
ATOM 919 N N . LEU A 1 114 ? 16.490 -0.200 -35.621 1.00 84.25 114 LEU A N 1
ATOM 920 C CA . LEU A 1 114 ? 16.545 0.825 -34.579 1.00 84.25 114 LEU A CA 1
ATOM 921 C C . LEU A 1 114 ? 15.187 1.529 -34.415 1.00 84.25 114 LEU A C 1
ATOM 923 O O . LEU A 1 114 ? 14.652 1.605 -33.309 1.00 84.25 114 LEU A O 1
ATOM 927 N N . GLN A 1 115 ? 14.568 1.977 -35.511 1.00 85.44 115 GLN A N 1
ATOM 928 C CA . GLN A 1 115 ? 13.241 2.604 -35.461 1.00 85.44 115 GLN A CA 1
ATOM 929 C C . GLN A 1 115 ? 12.154 1.660 -34.928 1.00 85.44 115 GLN A C 1
ATOM 931 O O . GLN A 1 115 ? 11.217 2.103 -34.260 1.00 85.44 115 GLN A O 1
ATOM 936 N N . LEU A 1 116 ? 12.241 0.360 -35.227 1.00 89.00 116 LEU A N 1
ATOM 937 C CA . LEU A 1 116 ? 11.306 -0.628 -34.697 1.00 89.00 116 LEU A CA 1
ATOM 938 C C . LEU A 1 116 ? 11.430 -0.757 -33.175 1.00 89.00 116 LEU A C 1
ATOM 940 O O . LEU A 1 116 ? 10.406 -0.723 -32.491 1.00 89.00 116 LEU A O 1
ATOM 944 N N . ILE A 1 117 ? 12.659 -0.858 -32.661 1.00 88.75 117 ILE A N 1
ATOM 945 C CA . ILE A 1 117 ? 12.940 -0.940 -31.221 1.00 88.75 117 ILE A CA 1
ATOM 946 C C . ILE A 1 117 ? 12.451 0.327 -30.509 1.00 88.75 117 ILE A C 1
ATOM 948 O O . ILE A 1 117 ? 11.771 0.217 -29.492 1.00 88.75 117 ILE A O 1
ATOM 952 N N . HIS A 1 118 ? 12.702 1.515 -31.073 1.00 89.94 118 HIS A N 1
ATOM 953 C CA . HIS A 1 118 ? 12.191 2.786 -30.536 1.00 89.94 118 HIS A CA 1
ATOM 954 C C . HIS A 1 118 ? 10.667 2.766 -30.372 1.00 89.94 118 HIS A C 1
ATOM 956 O O . HIS A 1 118 ? 10.154 2.973 -29.273 1.00 89.94 118 HIS A O 1
ATOM 962 N N . ARG A 1 119 ? 9.931 2.405 -31.432 1.00 90.44 119 ARG A N 1
ATOM 963 C CA . ARG A 1 119 ? 8.461 2.308 -31.384 1.00 90.44 119 ARG A CA 1
ATOM 964 C C . ARG A 1 119 ? 7.971 1.291 -30.353 1.00 90.44 119 ARG A C 1
ATOM 966 O O . ARG A 1 119 ? 6.939 1.516 -29.724 1.00 90.44 119 ARG A O 1
ATOM 973 N N . GLN A 1 120 ? 8.666 0.164 -30.197 1.00 90.94 120 GLN A N 1
ATOM 974 C CA . GLN A 1 120 ? 8.328 -0.836 -29.181 1.00 90.94 120 GLN A CA 1
ATOM 975 C C . GLN A 1 120 ? 8.547 -0.296 -27.766 1.00 90.94 120 GLN A C 1
ATOM 977 O O . GLN A 1 120 ? 7.688 -0.499 -26.908 1.00 90.94 120 GLN A O 1
ATOM 982 N N . LEU A 1 121 ? 9.647 0.426 -27.537 1.00 90.12 121 LEU A N 1
ATOM 983 C CA . LEU A 1 121 ? 9.955 1.020 -26.241 1.00 90.12 121 LEU A CA 1
ATOM 984 C C . LEU A 1 121 ? 8.925 2.089 -25.856 1.00 90.12 121 LEU A C 1
ATOM 986 O O . LEU A 1 121 ? 8.401 2.055 -24.747 1.00 90.12 121 LEU A O 1
ATOM 990 N N . VAL A 1 122 ? 8.564 2.974 -26.792 1.00 89.88 122 VAL A N 1
ATOM 991 C CA . VAL A 1 122 ? 7.532 4.002 -26.574 1.00 89.88 122 VAL A CA 1
ATOM 992 C C . VAL A 1 122 ? 6.190 3.362 -26.210 1.00 89.88 122 VAL A C 1
ATOM 994 O O . VAL A 1 122 ? 5.584 3.741 -25.211 1.00 89.88 122 VAL A O 1
ATOM 997 N N . ARG A 1 123 ? 5.756 2.324 -26.939 1.00 91.31 123 ARG A N 1
ATOM 998 C CA . ARG A 1 123 ? 4.519 1.587 -26.611 1.00 91.31 123 ARG A CA 1
ATOM 999 C C . ARG A 1 123 ? 4.563 0.938 -25.227 1.00 91.31 123 ARG A C 1
ATOM 1001 O O . ARG A 1 123 ? 3.539 0.861 -24.552 1.00 91.31 123 ARG A O 1
ATOM 1008 N N . LEU A 1 124 ? 5.728 0.445 -24.807 1.00 91.50 124 LEU A N 1
ATOM 1009 C CA . LEU A 1 124 ? 5.902 -0.148 -23.482 1.00 91.50 124 LEU A CA 1
ATOM 1010 C C . LEU A 1 124 ? 5.788 0.918 -22.384 1.00 91.50 124 LEU A C 1
ATOM 1012 O O . LEU A 1 124 ? 5.093 0.696 -21.395 1.00 91.50 124 LEU A O 1
ATOM 1016 N N . LEU A 1 125 ? 6.395 2.090 -22.583 1.00 90.94 125 LEU A N 1
ATOM 1017 C CA . LEU A 1 125 ? 6.270 3.230 -21.671 1.00 90.94 125 LEU A CA 1
ATOM 1018 C C . LEU A 1 125 ? 4.813 3.714 -21.565 1.00 90.94 125 LEU A C 1
ATOM 1020 O O . LEU A 1 125 ? 4.320 3.920 -20.454 1.00 90.94 125 LEU A O 1
ATOM 1024 N N . GLU A 1 126 ? 4.094 3.790 -22.688 1.00 91.06 126 GLU A N 1
ATOM 1025 C CA . GLU A 1 126 ? 2.657 4.100 -22.721 1.00 91.06 126 GLU A CA 1
ATOM 1026 C C . GLU A 1 126 ? 1.823 3.086 -21.932 1.00 91.06 126 GLU A C 1
ATOM 1028 O O . GLU A 1 126 ? 0.937 3.477 -21.166 1.00 91.06 126 GLU A O 1
ATOM 1033 N N . ALA A 1 127 ? 2.127 1.790 -22.057 1.00 90.81 127 ALA A N 1
ATOM 1034 C CA . ALA A 1 127 ? 1.476 0.735 -21.283 1.00 90.81 127 ALA A CA 1
ATOM 1035 C C . ALA A 1 127 ? 1.767 0.846 -19.773 1.00 90.81 127 ALA A C 1
ATOM 1037 O O . ALA A 1 127 ? 0.907 0.521 -18.954 1.00 90.81 127 ALA A O 1
ATOM 1038 N N . CYS A 1 128 ? 2.940 1.363 -19.394 1.00 88.75 128 CYS A N 1
ATOM 1039 C CA . CYS A 1 128 ? 3.279 1.714 -18.012 1.00 88.75 128 CYS A CA 1
ATOM 1040 C C . CYS A 1 128 ? 2.632 3.031 -17.532 1.00 88.75 128 CYS A C 1
ATOM 1042 O O . CYS A 1 128 ? 2.856 3.441 -16.393 1.00 88.75 128 CYS A O 1
ATOM 1044 N N . GLY A 1 129 ? 1.824 3.693 -18.368 1.00 88.69 129 GLY A N 1
ATOM 1045 C CA . GLY A 1 129 ? 1.147 4.950 -18.044 1.00 88.69 129 GLY A CA 1
ATOM 1046 C C . GLY A 1 129 ? 2.018 6.198 -18.210 1.00 88.69 129 GLY A C 1
ATOM 1047 O O . GLY A 1 129 ? 1.606 7.280 -17.792 1.00 88.69 129 GLY A O 1
ATOM 1048 N N . VAL A 1 130 ? 3.201 6.072 -18.815 1.00 89.50 130 VAL A N 1
ATOM 1049 C CA . VAL A 1 130 ? 4.080 7.199 -19.146 1.00 89.50 130 VAL A CA 1
ATOM 1050 C C . VAL A 1 130 ? 3.712 7.713 -20.527 1.00 89.50 130 VAL A C 1
ATOM 1052 O O . VAL A 1 130 ? 3.610 6.941 -21.473 1.00 89.50 130 VAL A O 1
ATOM 1055 N N . ARG A 1 131 ? 3.515 9.023 -20.660 1.00 87.00 131 ARG A N 1
ATOM 1056 C CA . ARG A 1 131 ? 3.257 9.657 -21.954 1.00 87.00 131 ARG A CA 1
ATOM 1057 C C . ARG A 1 131 ? 4.298 10.734 -22.220 1.00 87.00 131 ARG A C 1
ATOM 1059 O O . ARG A 1 131 ? 4.686 11.416 -21.268 1.00 87.00 131 ARG A O 1
ATOM 1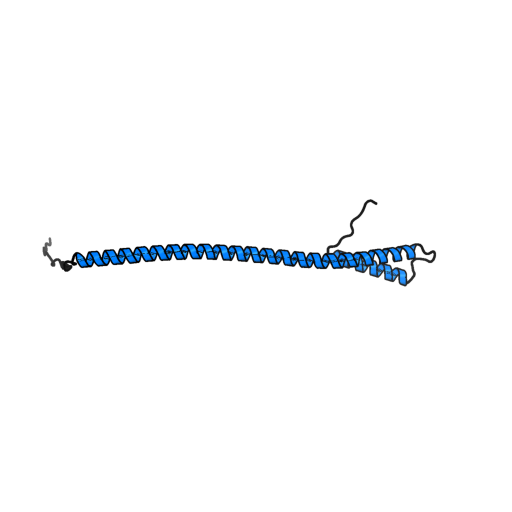066 N N . PRO A 1 132 ? 4.731 10.899 -23.479 1.00 83.75 132 PRO A N 1
ATOM 1067 C CA . PRO A 1 132 ? 5.564 12.028 -23.849 1.00 83.75 132 PRO A CA 1
ATOM 1068 C C . PRO A 1 132 ? 4.818 13.334 -23.559 1.00 83.75 132 PRO A C 1
ATOM 1070 O O . PRO A 1 132 ? 3.595 13.420 -23.701 1.00 83.75 132 PRO A O 1
ATOM 1073 N N . TYR A 1 133 ? 5.569 14.338 -23.124 1.00 85.56 133 TYR A N 1
ATOM 1074 C CA . TYR A 1 133 ? 5.070 15.687 -22.912 1.00 85.56 133 TYR A CA 1
ATOM 1075 C C . TYR A 1 133 ? 5.566 16.570 -24.055 1.00 85.56 133 TYR A C 1
ATOM 1077 O O . TYR A 1 133 ? 6.766 16.609 -24.321 1.00 85.56 133 TYR A O 1
ATOM 1085 N N . GLU A 1 134 ? 4.659 17.276 -24.729 1.00 78.56 134 GLU A N 1
ATOM 1086 C CA . GLU A 1 134 ? 5.039 18.250 -25.751 1.00 78.56 134 GLU A CA 1
ATOM 1087 C C . GLU A 1 134 ? 5.555 19.523 -25.070 1.00 78.56 134 GLU A C 1
ATOM 1089 O O . GLU A 1 134 ? 4.788 20.286 -24.481 1.00 78.56 134 GLU A O 1
ATOM 1094 N N . SER A 1 135 ? 6.865 19.766 -25.139 1.00 77.12 135 SER A N 1
ATOM 1095 C CA . SER A 1 135 ? 7.419 21.077 -24.807 1.00 77.12 135 SER A CA 1
ATOM 1096 C C . SER A 1 135 ? 7.361 21.980 -26.036 1.00 77.12 135 SER A C 1
ATOM 1098 O O . SER A 1 135 ? 7.926 21.649 -27.078 1.00 77.12 135 SER A O 1
ATOM 1100 N N . LEU A 1 136 ? 6.728 23.145 -25.899 1.00 56.06 136 LEU A N 1
ATOM 1101 C CA . LEU A 1 136 ? 6.991 24.280 -26.781 1.00 56.06 136 LEU A CA 1
ATOM 1102 C C . LEU A 1 136 ? 8.438 24.695 -26.492 1.00 56.06 136 LEU A C 1
ATOM 1104 O O . LEU A 1 136 ? 8.697 25.175 -25.390 1.00 56.06 136 LEU A O 1
ATOM 1108 N N . GLY A 1 137 ? 9.358 24.367 -27.400 1.00 48.94 137 GLY A N 1
ATOM 1109 C CA . GLY A 1 137 ? 10.798 24.602 -27.236 1.00 48.94 137 GLY A CA 1
ATOM 1110 C C . GLY A 1 137 ? 11.148 26.013 -26.782 1.00 48.94 137 GLY A C 1
ATOM 1111 O O . GLY A 1 137 ? 10.487 26.967 -27.253 1.00 48.94 137 GLY A O 1
#

Solvent-accessible surface area (backbone atoms only — not comparable to full-atom values): 8156 Å² total; per-residue (Å²): 139,82,89,78,90,81,85,76,87,70,84,78,68,78,77,71,70,82,75,51,75,70,57,56,52,49,52,51,50,53,51,52,50,53,50,52,50,53,54,48,53,51,52,51,51,54,51,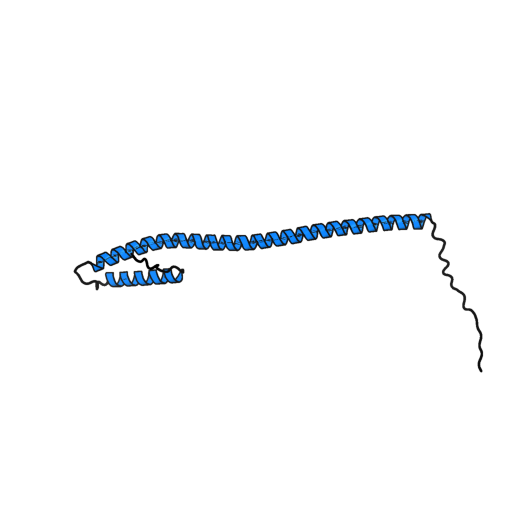50,51,53,51,51,56,47,53,51,51,52,49,53,51,49,52,57,48,49,57,48,52,50,56,48,52,52,50,51,54,51,50,54,55,50,55,57,51,46,55,53,48,54,55,49,52,51,54,53,50,58,50,63,72,43,91,61,71,65,78,43,75,65,49,53,50,52,54,50,52,51,56,52,51,51,53,50,39,42,74,73,72,47,72,92,76,90,71,86,125

Radius of gyration: 45.7 Å; Cα contacts (8 Å, |Δi|>4): 19; chains: 1; bounding box: 111×46×108 Å